Protein AF-W6K3S6-F1 (afdb_monomer_lite)

Organism: NCBI:txid1193182

Sequence (149 aa):
MGLLALGPRATLRMPWPWLGALAALVVAAPQIAYRAGHEQVATAYHRAGDADILTSNYGEAGAVARFGPAYGLPAPVSGHNALADLTMPTRDRVLVLEGAWRHLAPAFARCERVGELDNGVDVDNEEQGEELTLCAGRTPPWADLWPHL

Foldseek 3Di:
DPPPPVDPPVVVPDCVVVVVVVVVCVVCVVVVLLLVQVVQVLQLDVVLDDAAEEEEDPVVQVSCQPRVVVSVHDRHQYLPDPSLVVDDTPDQKYFYQFDPCVVCVVQAPDKDFSGAGDSVPPDDDPRHRGTGIMTGHGDDDCVVVSVVD

pLDDT: mean 83.57, std 11.73, range [46.91, 95.38]

Secondary structure (DSSP, 8-state):
--SSSSS-TTGGGSHHHHHHHHHHHHHHHHHHHHHHHHHHHHHHHHHH-S-EEE-SSHHHHHHHHHHGGGGTPPPEE--SGGGGGT----SSEEEE-TTHHHHHGGGEEEEEEEEE---SS----TTTT-EEEEEEEESS-HHHHGGG-

Structure (mmCIF, N/CA/C/O backbone):
data_AF-W6K3S6-F1
#
_entry.id   AF-W6K3S6-F1
#
loop_
_atom_site.group_PDB
_atom_site.id
_atom_site.type_symbol
_atom_site.label_atom_id
_atom_site.label_alt_id
_atom_site.label_comp_id
_atom_site.label_asym_id
_atom_site.label_entity_id
_atom_site.label_seq_id
_atom_site.pdbx_PDB_ins_code
_atom_site.Cartn_x
_atom_site.Cartn_y
_atom_site.Cartn_z
_atom_site.occupancy
_atom_site.B_iso_or_equiv
_atom_site.auth_seq_id
_atom_site.auth_comp_id
_atom_site.auth_asym_id
_atom_site.auth_atom_id
_atom_site.pdbx_PDB_model_num
ATOM 1 N N . MET A 1 1 ? 4.148 6.889 -49.889 1.00 47.31 1 MET A N 1
ATOM 2 C CA . MET A 1 1 ? 5.108 5.763 -49.960 1.00 47.31 1 MET A CA 1
ATOM 3 C C . MET A 1 1 ? 6.509 6.299 -50.277 1.00 47.31 1 MET A C 1
ATOM 5 O O . MET A 1 1 ? 6.933 6.221 -51.417 1.00 47.31 1 MET A O 1
ATOM 9 N N . GLY A 1 2 ? 7.209 6.928 -49.324 1.00 46.91 2 GLY A N 1
ATOM 10 C CA . GLY A 1 2 ? 8.497 7.585 -49.639 1.00 46.91 2 GLY A CA 1
ATOM 11 C C . GLY A 1 2 ? 9.401 7.951 -48.459 1.00 46.91 2 GLY A C 1
ATOM 12 O O . GLY A 1 2 ? 10.496 8.446 -48.680 1.00 46.91 2 GLY A O 1
ATOM 13 N N . LEU A 1 3 ? 8.990 7.671 -47.217 1.00 48.78 3 LEU A N 1
ATOM 14 C CA . LEU A 1 3 ? 9.780 7.967 -46.011 1.00 48.78 3 LEU A CA 1
ATOM 15 C C . LEU A 1 3 ? 10.428 6.726 -45.365 1.00 48.78 3 LEU A C 1
ATOM 17 O O . LEU A 1 3 ? 11.166 6.860 -44.400 1.00 48.78 3 LEU A O 1
ATOM 21 N N . LEU A 1 4 ? 10.218 5.523 -45.915 1.00 54.47 4 LEU A N 1
ATOM 22 C CA . LEU A 1 4 ? 10.782 4.272 -45.373 1.00 54.47 4 LEU A CA 1
ATOM 23 C C . LEU A 1 4 ? 12.045 3.774 -46.105 1.00 54.47 4 LEU A C 1
ATOM 25 O O . LEU A 1 4 ? 12.679 2.822 -45.657 1.00 54.47 4 LEU A O 1
ATOM 29 N N . ALA A 1 5 ? 12.448 4.397 -47.218 1.00 56.66 5 ALA A N 1
ATOM 30 C CA . ALA A 1 5 ? 13.561 3.899 -48.038 1.00 56.66 5 ALA A CA 1
ATOM 31 C C . ALA A 1 5 ? 14.936 4.524 -47.712 1.00 56.66 5 ALA A C 1
ATOM 33 O O . ALA A 1 5 ? 15.959 3.904 -48.010 1.00 56.66 5 ALA A O 1
ATOM 34 N N . LEU A 1 6 ? 14.963 5.700 -47.070 1.00 55.00 6 LEU A N 1
ATOM 35 C CA . LEU A 1 6 ? 16.161 6.513 -46.785 1.00 55.00 6 LEU A CA 1
ATOM 36 C C . LEU A 1 6 ? 16.376 6.779 -45.280 1.00 55.00 6 LEU A C 1
ATOM 38 O O . LEU A 1 6 ? 17.117 7.683 -44.908 1.00 55.00 6 LEU A O 1
ATOM 42 N N . GLY A 1 7 ? 15.748 5.990 -44.399 1.00 62.19 7 GLY A N 1
ATOM 43 C CA . GLY A 1 7 ? 16.096 5.999 -42.972 1.00 62.19 7 GLY A CA 1
ATOM 44 C C . GLY A 1 7 ? 17.568 5.601 -42.784 1.00 62.19 7 GLY A C 1
ATOM 45 O O . GLY A 1 7 ? 18.079 4.817 -43.592 1.00 62.19 7 GLY A O 1
ATOM 46 N N . PRO A 1 8 ? 18.284 6.119 -41.771 1.00 66.88 8 PRO A N 1
ATOM 47 C CA . PRO A 1 8 ? 19.737 6.089 -41.742 1.00 66.88 8 PRO A CA 1
ATOM 48 C C . PRO A 1 8 ? 20.230 4.691 -41.350 1.00 66.88 8 PRO A C 1
ATOM 50 O O . PRO A 1 8 ? 20.621 4.421 -40.216 1.00 66.88 8 PRO A O 1
ATOM 53 N N . ARG A 1 9 ? 20.234 3.773 -42.320 1.00 61.34 9 ARG A N 1
ATOM 54 C CA . ARG A 1 9 ? 20.750 2.403 -42.173 1.00 61.34 9 ARG A CA 1
ATOM 55 C C . ARG A 1 9 ? 22.216 2.401 -41.722 1.00 61.34 9 ARG A C 1
ATOM 57 O O . ARG A 1 9 ? 22.655 1.436 -41.112 1.00 61.34 9 ARG A O 1
ATOM 64 N N . ALA A 1 10 ? 22.954 3.481 -41.994 1.00 63.06 10 ALA A N 1
ATOM 65 C CA . ALA A 1 10 ? 24.305 3.706 -41.484 1.00 63.06 10 ALA A CA 1
ATOM 66 C C . ALA A 1 10 ? 24.331 3.985 -39.968 1.00 63.06 10 ALA A C 1
ATOM 68 O O . ALA A 1 10 ? 25.197 3.465 -39.273 1.00 63.06 10 ALA A O 1
ATOM 69 N N . THR A 1 11 ? 23.359 4.724 -39.428 1.00 61.28 11 THR A N 1
ATOM 70 C CA . THR A 1 11 ? 23.276 5.020 -37.989 1.00 61.28 11 THR A CA 1
ATOM 71 C C . THR A 1 11 ? 22.913 3.776 -37.185 1.00 61.28 11 THR A C 1
ATOM 73 O O . THR A 1 11 ? 23.537 3.523 -36.165 1.00 61.28 11 THR A O 1
ATOM 76 N N . LEU A 1 12 ? 22.000 2.935 -37.686 1.00 64.75 12 LEU A N 1
ATOM 77 C CA . LEU A 1 12 ? 21.680 1.635 -37.071 1.00 64.75 12 LEU A CA 1
ATOM 78 C C . LEU A 1 12 ? 22.826 0.610 -37.160 1.00 64.75 12 LEU A C 1
ATOM 80 O O . LEU A 1 12 ? 22.764 -0.427 -36.511 1.00 64.75 12 LEU A O 1
ATOM 84 N N . ARG A 1 13 ? 23.866 0.863 -37.963 1.00 71.88 13 ARG A N 1
ATOM 85 C CA . ARG A 1 13 ? 25.077 0.025 -38.026 1.00 71.88 13 ARG A CA 1
ATOM 86 C C . ARG A 1 13 ? 26.175 0.485 -37.069 1.00 71.88 13 ARG A C 1
ATOM 88 O O . ARG A 1 13 ? 27.136 -0.249 -36.865 1.00 71.88 13 ARG A O 1
ATOM 95 N N . MET A 1 14 ? 26.050 1.681 -36.498 1.00 75.75 14 MET A N 1
ATOM 96 C CA . MET A 1 14 ? 26.975 2.168 -35.480 1.00 75.75 14 MET A CA 1
ATOM 97 C C . MET A 1 14 ? 26.694 1.454 -34.152 1.00 75.75 14 MET A C 1
ATOM 99 O O . MET A 1 14 ? 25.547 1.095 -33.887 1.00 75.75 14 MET A O 1
ATOM 103 N N . PRO A 1 15 ? 27.697 1.275 -33.281 1.00 79.50 15 PRO A N 1
ATOM 104 C CA . PRO A 1 15 ? 27.480 0.635 -31.988 1.00 79.50 15 PRO A CA 1
ATOM 105 C C . PRO A 1 15 ? 26.572 1.466 -31.071 1.00 79.50 15 PRO A C 1
ATOM 107 O O . PRO A 1 15 ? 25.926 0.904 -30.194 1.00 79.50 15 PRO A O 1
ATOM 110 N N . TRP A 1 16 ? 26.468 2.787 -31.277 1.00 83.50 16 TRP A N 1
ATOM 111 C CA . TRP A 1 16 ? 25.780 3.664 -30.328 1.00 83.50 16 TRP A CA 1
ATOM 112 C C . TRP A 1 16 ? 24.294 3.373 -30.097 1.00 83.50 16 TRP A C 1
ATOM 114 O O . TRP A 1 16 ? 23.908 3.276 -28.934 1.00 83.50 16 TRP A O 1
ATOM 124 N N . PRO A 1 17 ? 23.451 3.187 -31.129 1.00 85.56 17 PRO A N 1
ATOM 125 C CA . PRO A 1 17 ? 22.055 2.811 -30.910 1.00 85.56 17 PRO A CA 1
ATOM 126 C C . PRO A 1 17 ? 21.892 1.469 -30.194 1.00 85.56 17 PRO A C 1
ATOM 128 O O . PRO A 1 17 ? 20.989 1.331 -29.377 1.00 85.56 17 PRO A O 1
ATOM 131 N N . TRP A 1 18 ? 22.776 0.499 -30.450 1.00 87.12 18 TRP A N 1
ATOM 132 C CA . TRP A 1 18 ? 22.730 -0.807 -29.789 1.00 87.12 18 TRP A CA 1
ATOM 133 C C . TRP A 1 18 ? 23.193 -0.735 -28.341 1.00 87.12 18 TRP A C 1
ATOM 135 O O . TRP A 1 18 ? 22.544 -1.310 -27.480 1.00 87.12 18 TRP A O 1
ATOM 145 N N . LEU A 1 19 ? 24.254 0.020 -28.050 1.00 87.94 19 LEU A N 1
ATOM 146 C CA . LEU A 1 19 ? 24.691 0.291 -26.679 1.00 87.94 19 LEU A CA 1
ATOM 147 C C . LEU A 1 19 ? 23.623 1.069 -25.901 1.00 87.94 19 LEU A C 1
ATOM 149 O O . LEU A 1 19 ? 23.360 0.747 -24.747 1.00 87.94 19 LEU A O 1
ATOM 153 N N . GLY A 1 20 ? 22.951 2.027 -26.544 1.00 86.38 20 GLY A N 1
ATOM 154 C CA . GLY A 1 20 ? 21.802 2.726 -25.968 1.00 86.38 20 GLY A CA 1
ATOM 155 C C . GLY A 1 20 ? 20.617 1.795 -25.703 1.00 86.38 20 GLY A C 1
ATOM 156 O O . GLY A 1 20 ? 20.033 1.846 -24.626 1.00 86.38 20 GLY A O 1
ATOM 157 N N . ALA A 1 21 ? 20.291 0.901 -26.641 1.00 86.56 21 ALA A N 1
ATOM 158 C CA . ALA A 1 21 ? 19.242 -0.101 -26.455 1.00 86.56 21 ALA A CA 1
ATOM 159 C C . ALA A 1 21 ? 19.584 -1.091 -25.331 1.00 86.56 21 ALA A C 1
ATOM 161 O O . ALA A 1 21 ? 18.721 -1.432 -24.529 1.00 86.56 21 ALA A O 1
ATOM 162 N N . LEU A 1 22 ? 20.844 -1.517 -25.236 1.00 88.25 22 LEU A N 1
ATOM 163 C CA . LEU A 1 22 ? 21.316 -2.437 -24.205 1.00 88.25 22 LEU A CA 1
ATOM 164 C C . LEU A 1 22 ? 21.294 -1.768 -22.825 1.00 88.25 22 LEU A C 1
ATOM 166 O O . LEU A 1 22 ? 20.786 -2.355 -21.876 1.00 88.25 22 LEU A O 1
ATOM 170 N N . ALA A 1 23 ? 21.726 -0.509 -22.728 1.00 87.50 23 ALA A N 1
ATOM 171 C CA . ALA A 1 23 ? 21.585 0.288 -21.513 1.00 87.50 23 ALA A CA 1
ATOM 172 C C . ALA A 1 23 ? 20.110 0.476 -21.117 1.00 87.50 23 ALA A C 1
ATOM 174 O O . ALA A 1 23 ? 19.761 0.294 -19.954 1.00 87.50 23 ALA A O 1
ATOM 175 N N . ALA A 1 24 ? 19.227 0.773 -22.076 1.00 85.44 24 ALA A N 1
ATOM 176 C CA . ALA A 1 24 ? 17.793 0.890 -21.818 1.00 85.44 24 ALA A CA 1
ATOM 177 C C . ALA A 1 24 ? 17.189 -0.428 -21.306 1.00 85.44 24 ALA A C 1
ATOM 179 O O . ALA A 1 24 ? 16.390 -0.406 -20.375 1.00 85.44 24 ALA A O 1
ATOM 180 N N . LEU A 1 25 ? 17.598 -1.573 -21.864 1.00 85.25 25 LEU A N 1
ATOM 181 C CA . LEU A 1 25 ? 17.174 -2.892 -21.388 1.00 85.25 25 LEU A CA 1
ATOM 182 C C . LEU A 1 25 ? 17.666 -3.173 -19.965 1.00 85.25 25 LEU A C 1
ATOM 184 O O . L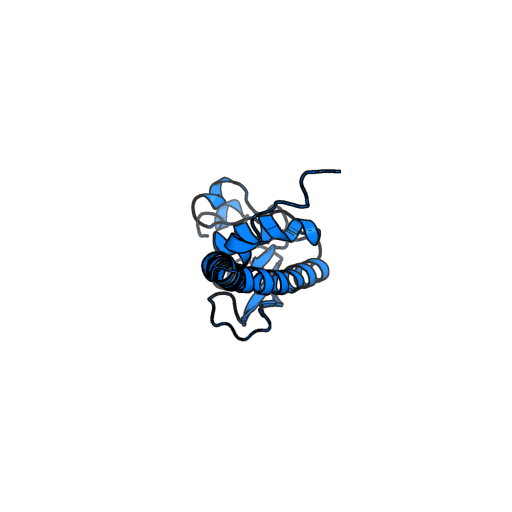EU A 1 25 ? 16.885 -3.655 -19.152 1.00 85.25 25 LEU A O 1
ATOM 188 N N . VAL A 1 26 ? 18.915 -2.830 -19.641 1.00 83.75 26 VAL A N 1
ATOM 189 C CA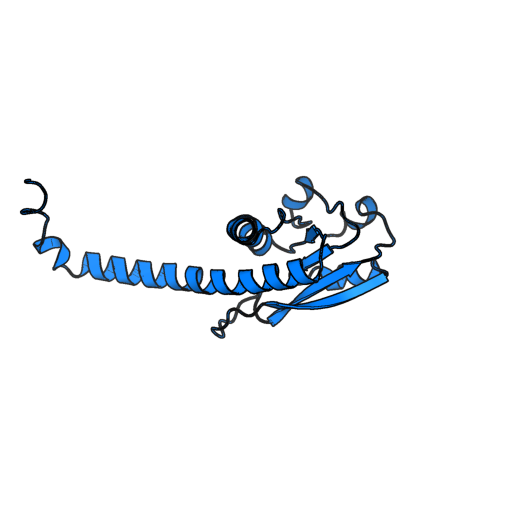 . VAL A 1 26 ? 19.468 -2.978 -18.282 1.00 83.75 26 VAL A CA 1
ATOM 190 C C . VAL A 1 26 ? 18.692 -2.130 -17.274 1.00 83.75 26 VAL A C 1
ATOM 192 O O . VAL A 1 26 ? 18.367 -2.613 -16.196 1.00 83.75 26 VAL A O 1
ATOM 195 N N . VAL A 1 27 ? 18.339 -0.894 -17.632 1.00 83.00 27 VAL A N 1
ATOM 196 C CA . VAL A 1 27 ? 17.546 -0.005 -16.768 1.00 83.00 27 VAL A CA 1
ATOM 197 C C . VAL A 1 27 ? 16.089 -0.474 -16.647 1.00 83.00 27 VAL A C 1
ATOM 199 O O . VAL A 1 27 ? 15.481 -0.333 -15.589 1.00 83.00 27 VAL A O 1
ATOM 202 N N . ALA A 1 28 ? 15.513 -1.039 -17.711 1.00 76.06 28 ALA A N 1
ATOM 203 C CA . ALA A 1 28 ? 14.118 -1.477 -17.730 1.00 76.06 28 ALA A CA 1
ATOM 204 C C . ALA A 1 28 ? 13.894 -2.860 -17.097 1.00 76.06 28 ALA A C 1
ATOM 206 O O . ALA A 1 28 ? 12.807 -3.116 -16.582 1.00 76.06 28 ALA A O 1
ATOM 207 N N . ALA A 1 29 ? 14.881 -3.758 -17.123 1.00 72.19 29 ALA A N 1
ATOM 208 C CA . ALA A 1 29 ? 14.724 -5.128 -16.633 1.00 72.19 29 ALA A CA 1
ATOM 209 C C . ALA A 1 29 ? 14.256 -5.214 -15.161 1.00 72.19 29 ALA A C 1
ATOM 211 O O . ALA A 1 29 ? 13.294 -5.943 -14.906 1.00 72.19 29 ALA A O 1
ATOM 212 N N . PRO A 1 30 ? 14.799 -4.422 -14.212 1.00 67.69 30 PRO A N 1
ATOM 213 C CA . PRO A 1 30 ? 14.309 -4.409 -12.833 1.00 67.69 30 PRO A CA 1
ATOM 214 C C . PRO A 1 30 ? 12.838 -3.989 -12.716 1.00 67.69 30 PRO A C 1
ATOM 216 O O . PRO A 1 30 ? 12.111 -4.521 -11.885 1.00 67.69 30 PRO A O 1
ATOM 219 N N . GLN A 1 31 ? 12.361 -3.085 -13.582 1.00 66.38 31 GLN A N 1
ATOM 220 C CA . GLN A 1 31 ? 10.963 -2.629 -13.584 1.00 66.38 31 GLN A CA 1
ATOM 221 C C . GLN A 1 31 ? 9.984 -3.725 -14.025 1.00 66.38 31 GLN A C 1
ATOM 223 O O . GLN A 1 31 ? 8.827 -3.732 -13.605 1.00 66.38 31 GLN A O 1
ATOM 228 N N . ILE A 1 32 ? 10.428 -4.653 -14.879 1.00 67.69 32 ILE A N 1
ATOM 229 C CA . ILE A 1 32 ? 9.616 -5.805 -15.289 1.00 67.69 32 ILE A CA 1
ATOM 230 C C . ILE A 1 32 ? 9.511 -6.806 -14.136 1.00 67.69 32 ILE A C 1
ATOM 232 O O . ILE A 1 32 ? 8.409 -7.271 -13.858 1.00 67.69 32 ILE A O 1
ATOM 236 N N . ALA A 1 33 ? 10.613 -7.071 -13.428 1.00 64.69 33 ALA A N 1
ATOM 237 C CA . ALA A 1 33 ? 10.606 -7.920 -12.234 1.00 64.69 33 ALA A CA 1
ATOM 238 C C . ALA A 1 33 ? 9.711 -7.337 -11.122 1.00 64.69 33 ALA A C 1
ATOM 240 O O . ALA A 1 33 ? 8.888 -8.046 -10.551 1.00 64.69 33 ALA A O 1
ATOM 241 N N . TYR A 1 34 ? 9.760 -6.018 -10.908 1.00 63.06 34 TYR A N 1
ATOM 242 C CA . TYR A 1 34 ? 8.934 -5.316 -9.913 1.00 63.06 34 TYR A CA 1
ATOM 243 C C . TYR A 1 34 ? 7.415 -5.480 -10.128 1.00 63.06 34 TYR A C 1
ATOM 245 O O . TYR A 1 34 ? 6.623 -5.408 -9.186 1.00 63.06 34 TYR A O 1
ATOM 253 N N . ARG A 1 35 ? 6.979 -5.723 -11.372 1.00 63.09 35 ARG A N 1
ATOM 254 C CA . ARG A 1 35 ? 5.564 -5.960 -11.693 1.00 63.09 35 ARG A CA 1
ATOM 255 C C . ARG A 1 35 ? 5.051 -7.284 -11.118 1.00 63.09 35 ARG A C 1
ATOM 257 O O . ARG A 1 35 ? 3.873 -7.347 -10.774 1.00 63.09 35 ARG A O 1
ATOM 264 N N . ALA A 1 36 ? 5.907 -8.302 -11.008 1.00 63.25 36 ALA A N 1
ATOM 265 C CA . ALA A 1 36 ? 5.521 -9.634 -10.542 1.00 63.25 36 ALA A CA 1
ATOM 266 C C . ALA A 1 36 ? 5.118 -9.640 -9.055 1.00 63.25 36 ALA A C 1
ATOM 268 O O . ALA A 1 36 ? 4.108 -10.245 -8.705 1.00 63.25 36 ALA A O 1
ATOM 269 N N . GLY A 1 37 ? 5.808 -8.874 -8.199 1.00 65.19 37 GLY A N 1
ATOM 270 C CA . GLY A 1 37 ? 5.474 -8.781 -6.766 1.00 65.19 37 GLY A CA 1
ATOM 271 C C . GLY A 1 37 ? 4.075 -8.207 -6.479 1.00 65.19 37 GLY A C 1
ATOM 272 O O . GLY A 1 37 ? 3.446 -8.528 -5.476 1.00 65.19 37 GLY A O 1
ATOM 273 N N . HIS A 1 38 ? 3.505 -7.415 -7.394 1.00 69.19 38 HIS A N 1
ATOM 274 C CA . HIS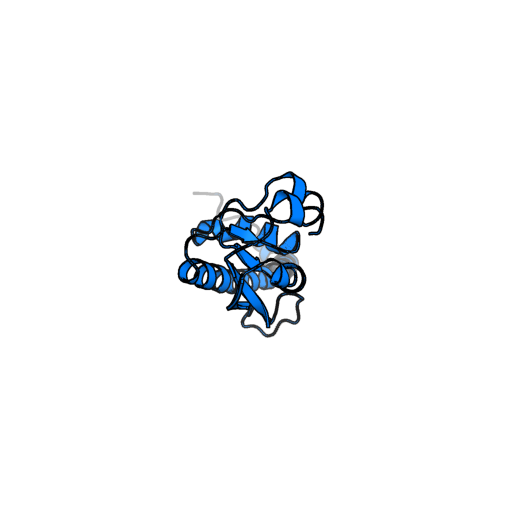 A 1 38 ? 2.195 -6.784 -7.179 1.00 69.19 38 HIS A CA 1
ATOM 275 C C . HIS A 1 38 ? 1.011 -7.747 -7.324 1.00 69.19 38 HIS A C 1
ATOM 277 O O . HIS A 1 38 ? -0.056 -7.502 -6.756 1.00 69.19 38 HIS A O 1
ATOM 283 N N . GLU A 1 39 ? 1.188 -8.863 -8.037 1.00 79.75 39 GLU A N 1
ATOM 284 C CA . GLU A 1 39 ? 0.173 -9.921 -8.091 1.00 79.75 39 GLU A CA 1
ATOM 285 C C . GLU A 1 39 ? -0.045 -10.555 -6.708 1.00 79.75 39 GLU A C 1
ATOM 287 O O . GLU A 1 39 ? -1.163 -10.960 -6.375 1.00 79.75 39 GLU A O 1
ATOM 292 N N . GLN A 1 40 ? 0.993 -10.591 -5.868 1.00 84.81 40 GLN A N 1
ATOM 293 C CA . GLN A 1 40 ? 0.915 -11.139 -4.512 1.00 84.81 40 GLN A CA 1
ATOM 294 C C . GLN A 1 40 ? 0.111 -10.224 -3.591 1.00 84.81 40 GLN A C 1
ATOM 296 O O . GLN A 1 40 ? -0.779 -10.712 -2.895 1.00 84.81 40 GLN A O 1
ATOM 301 N N . VAL A 1 41 ? 0.331 -8.904 -3.660 1.00 87.38 41 VAL A N 1
ATOM 302 C CA . VAL A 1 41 ? -0.480 -7.910 -2.933 1.00 87.38 41 VAL A CA 1
ATOM 303 C C . VAL A 1 41 ? -1.948 -8.020 -3.337 1.00 87.38 41 VAL A C 1
ATOM 305 O O . VAL A 1 41 ? -2.824 -8.085 -2.476 1.00 87.38 41 VAL A O 1
ATOM 308 N N . ALA A 1 42 ? -2.228 -8.121 -4.640 1.00 89.81 42 ALA A N 1
ATOM 309 C CA . ALA A 1 42 ? -3.584 -8.322 -5.141 1.00 89.81 42 ALA A CA 1
ATOM 310 C C . ALA A 1 42 ? -4.212 -9.616 -4.615 1.00 89.81 42 ALA A C 1
ATOM 312 O O . ALA A 1 42 ? -5.343 -9.620 -4.133 1.00 89.81 42 ALA A O 1
ATOM 313 N N . THR A 1 43 ? -3.466 -10.715 -4.657 1.00 90.44 43 THR A N 1
ATOM 314 C CA . THR A 1 43 ? -3.931 -12.011 -4.158 1.00 90.44 43 THR A CA 1
ATOM 315 C C . THR A 1 43 ? -4.222 -11.966 -2.655 1.00 90.44 43 THR A C 1
ATOM 317 O O . THR A 1 43 ? -5.258 -12.46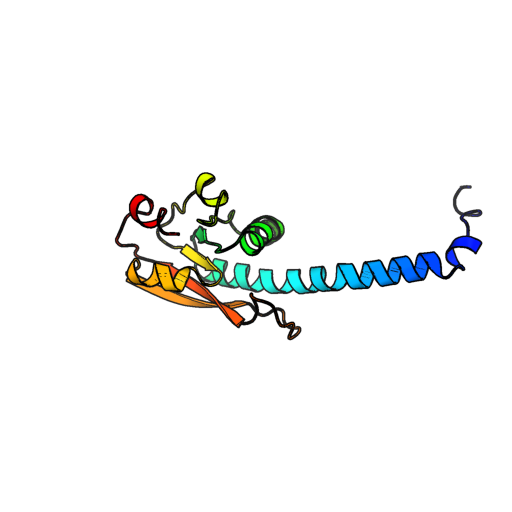8 -2.216 1.00 90.44 43 THR A O 1
ATOM 320 N N . ALA A 1 44 ? -3.339 -11.351 -1.865 1.00 90.56 44 ALA A N 1
ATOM 321 C CA . ALA A 1 44 ? -3.524 -11.165 -0.430 1.00 90.56 44 ALA A CA 1
ATOM 322 C C . ALA A 1 44 ? -4.752 -10.296 -0.133 1.00 90.56 44 ALA A C 1
ATOM 324 O O . ALA A 1 44 ? -5.581 -10.678 0.691 1.00 90.56 44 ALA A O 1
ATOM 325 N N . TYR A 1 45 ? -4.920 -9.186 -0.856 1.00 93.19 45 TYR A N 1
ATOM 326 C CA . TYR A 1 45 ? -6.073 -8.296 -0.735 1.00 93.19 45 TYR A CA 1
ATOM 327 C C . TYR A 1 45 ? -7.396 -9.007 -1.038 1.00 93.19 45 TYR A C 1
ATOM 329 O O . TYR A 1 45 ? -8.319 -8.988 -0.226 1.00 93.19 45 TYR A O 1
ATOM 337 N N . HIS A 1 46 ? -7.482 -9.710 -2.168 1.00 92.31 46 HIS A N 1
ATOM 338 C CA . HIS A 1 46 ? -8.713 -10.400 -2.569 1.00 92.31 46 HIS A CA 1
ATOM 339 C C . HIS A 1 46 ? -9.078 -11.559 -1.628 1.00 92.31 46 HIS A C 1
ATOM 341 O O . HIS A 1 46 ? -10.255 -11.889 -1.496 1.00 92.31 46 HIS A O 1
ATOM 347 N N . ARG A 1 47 ? -8.099 -12.151 -0.926 1.00 87.81 47 ARG A N 1
ATOM 348 C CA . ARG A 1 47 ? -8.348 -13.103 0.175 1.00 87.81 47 ARG A CA 1
ATOM 349 C C . ARG A 1 47 ? -8.751 -12.412 1.475 1.00 87.81 47 ARG A C 1
ATOM 351 O O . ARG A 1 47 ? -9.588 -12.939 2.206 1.00 87.81 47 ARG A O 1
ATOM 358 N N . ALA A 1 48 ? -8.149 -11.263 1.771 1.00 83.81 48 ALA A N 1
ATOM 359 C CA . ALA A 1 48 ? -8.460 -10.464 2.945 1.00 83.81 48 ALA A CA 1
ATOM 360 C C . ALA A 1 48 ? -9.902 -9.940 2.898 1.00 83.81 48 ALA A C 1
ATOM 362 O O . ALA A 1 48 ? -10.576 -9.929 3.927 1.00 83.81 48 ALA A O 1
ATOM 363 N N . GLY A 1 49 ? -10.405 -9.579 1.717 1.00 85.06 49 GLY A N 1
ATOM 364 C CA . GLY A 1 49 ? -11.697 -8.915 1.549 1.00 85.06 49 GLY A CA 1
ATOM 365 C C . GLY A 1 49 ? -11.584 -7.404 1.760 1.00 85.06 49 GLY A C 1
ATOM 366 O O . GLY A 1 49 ? -10.495 -6.846 1.690 1.00 85.06 49 GLY A O 1
ATOM 367 N N . ASP A 1 50 ? -12.712 -6.734 2.007 1.00 89.75 50 ASP A N 1
ATOM 368 C CA . ASP A 1 50 ? -12.771 -5.268 2.113 1.00 89.75 50 ASP A CA 1
ATOM 369 C C . ASP A 1 50 ? -11.881 -4.737 3.258 1.00 89.75 50 ASP A C 1
ATOM 371 O O . ASP A 1 50 ? -12.209 -4.863 4.442 1.00 89.75 50 ASP A O 1
ATOM 375 N N . ALA A 1 51 ? -10.724 -4.185 2.888 1.00 94.88 51 ALA A N 1
ATOM 376 C CA . ALA A 1 51 ? -9.690 -3.651 3.768 1.00 94.88 51 ALA A CA 1
ATOM 377 C C . ALA A 1 51 ? -9.051 -2.399 3.142 1.00 94.88 51 ALA A C 1
ATOM 379 O O . ALA A 1 51 ? -9.107 -2.208 1.925 1.00 94.88 51 ALA A O 1
ATOM 380 N N . ASP A 1 52 ? -8.449 -1.540 3.962 1.00 95.38 52 ASP A N 1
ATOM 381 C CA . ASP A 1 52 ? -7.536 -0.505 3.461 1.00 95.38 52 ASP A CA 1
ATOM 382 C C . ASP A 1 52 ? -6.138 -1.103 3.272 1.00 95.38 52 ASP A C 1
ATOM 384 O O . ASP A 1 52 ? -5.751 -2.009 4.010 1.00 95.38 52 ASP A O 1
ATOM 388 N N . ILE A 1 53 ? -5.377 -0.607 2.295 1.00 94.69 53 ILE A N 1
ATOM 389 C CA . ILE A 1 53 ? -3.979 -1.006 2.088 1.00 94.69 53 ILE A CA 1
ATOM 390 C C . ILE A 1 53 ? -3.090 0.035 2.763 1.00 94.69 53 ILE A C 1
ATOM 392 O O . ILE A 1 53 ? -2.988 1.154 2.263 1.00 94.69 53 ILE A O 1
ATOM 396 N N . LEU A 1 54 ? -2.477 -0.323 3.890 1.00 94.12 54 LEU A N 1
ATOM 397 C CA . LEU A 1 54 ? -1.549 0.535 4.623 1.00 94.12 54 LEU A CA 1
ATOM 398 C C . LEU A 1 54 ? -0.113 0.210 4.220 1.00 94.12 54 LEU A C 1
ATOM 400 O O . LEU A 1 54 ? 0.331 -0.921 4.400 1.00 94.12 54 LEU A O 1
ATOM 404 N N . THR A 1 55 ? 0.592 1.212 3.708 1.00 93.00 55 THR A N 1
ATOM 405 C CA . THR A 1 55 ? 1.991 1.110 3.276 1.00 93.00 55 THR A CA 1
ATOM 406 C C . THR A 1 55 ? 2.922 1.862 4.218 1.00 93.00 55 THR A C 1
ATOM 408 O O . THR A 1 55 ? 2.547 2.921 4.746 1.00 93.00 55 THR A O 1
ATOM 411 N N . SER A 1 56 ? 4.151 1.382 4.365 1.00 89.38 56 SER A N 1
ATOM 412 C CA . SER A 1 56 ? 5.114 1.903 5.344 1.00 89.38 56 SER A CA 1
ATOM 413 C C . SER A 1 56 ? 6.074 2.946 4.786 1.00 89.38 56 SER A C 1
ATOM 415 O O . SER A 1 56 ? 6.663 3.713 5.550 1.00 89.38 56 SER A O 1
ATOM 417 N N . ASN A 1 57 ? 6.209 3.025 3.460 1.00 88.00 57 ASN A N 1
ATOM 418 C CA . ASN A 1 57 ? 7.130 3.949 2.809 1.00 88.00 57 ASN A CA 1
ATOM 419 C C . ASN A 1 57 ? 6.588 4.517 1.475 1.00 88.00 57 ASN A C 1
ATOM 421 O O . ASN A 1 57 ? 5.566 4.079 0.940 1.00 88.00 57 ASN A O 1
ATOM 425 N N . TYR A 1 58 ? 7.269 5.535 0.929 1.00 91.12 58 TYR A N 1
ATOM 426 C CA . TYR A 1 58 ? 6.888 6.166 -0.346 1.00 91.12 58 TYR A CA 1
ATOM 427 C C . TYR A 1 58 ? 6.974 5.222 -1.554 1.00 91.12 58 TYR A C 1
ATOM 429 O O . TYR A 1 58 ? 6.215 5.392 -2.511 1.00 91.12 58 TYR A O 1
ATOM 437 N N . GLY A 1 59 ? 7.912 4.275 -1.534 1.00 87.94 59 GLY A N 1
ATOM 438 C CA . GLY A 1 59 ? 8.099 3.259 -2.564 1.00 87.94 59 GLY A CA 1
ATOM 439 C C . GLY A 1 59 ? 6.883 2.347 -2.660 1.00 87.94 59 GLY A C 1
ATOM 440 O O . GLY A 1 59 ? 6.252 2.309 -3.716 1.00 87.94 59 GLY A O 1
ATOM 441 N N . GLU A 1 60 ? 6.486 1.719 -1.554 1.00 88.31 60 GLU A N 1
ATOM 442 C CA . GLU A 1 60 ? 5.274 0.896 -1.464 1.00 88.31 60 GLU A CA 1
ATOM 443 C C . GLU A 1 60 ? 4.017 1.679 -1.869 1.00 88.31 60 GLU A C 1
ATOM 445 O O . GLU A 1 60 ? 3.247 1.238 -2.727 1.00 88.31 60 GLU A O 1
ATOM 450 N N . ALA A 1 61 ? 3.825 2.877 -1.299 1.00 92.94 61 ALA A N 1
ATOM 451 C CA . ALA A 1 61 ? 2.676 3.728 -1.604 1.00 92.94 61 ALA A CA 1
ATOM 452 C C . ALA A 1 61 ? 2.623 4.071 -3.101 1.00 92.94 61 ALA A C 1
ATOM 454 O O . ALA A 1 61 ? 1.582 3.955 -3.751 1.00 92.94 61 ALA A O 1
ATOM 455 N N . GLY A 1 62 ? 3.762 4.459 -3.677 1.00 91.50 62 GLY A N 1
ATOM 456 C CA . GLY A 1 62 ? 3.882 4.747 -5.100 1.00 91.50 62 GLY A CA 1
ATOM 457 C C . GLY A 1 62 ? 3.611 3.518 -5.965 1.00 91.50 62 GLY A C 1
ATOM 458 O O . GLY A 1 62 ? 2.960 3.630 -7.006 1.00 91.50 62 GLY A O 1
ATOM 459 N N . ALA A 1 63 ? 4.059 2.343 -5.530 1.00 88.19 63 ALA A N 1
ATOM 460 C CA . ALA A 1 63 ? 3.914 1.097 -6.261 1.00 88.19 63 ALA A CA 1
ATOM 461 C C . ALA A 1 63 ? 2.450 0.616 -6.276 1.00 88.19 63 ALA A C 1
ATOM 463 O O . ALA A 1 63 ? 1.891 0.393 -7.357 1.00 88.19 63 ALA A O 1
ATOM 464 N N . VAL A 1 64 ? 1.768 0.602 -5.123 1.00 91.25 64 VAL A N 1
ATOM 465 C CA . VAL A 1 64 ? 0.328 0.297 -5.039 1.00 91.25 64 VAL A CA 1
ATOM 466 C C . VAL A 1 64 ? -0.488 1.322 -5.827 1.00 91.25 64 VAL A C 1
ATOM 468 O O . VAL A 1 64 ? -1.336 0.934 -6.630 1.00 91.25 64 VAL A O 1
ATOM 471 N N . ALA A 1 65 ? -0.204 2.622 -5.692 1.00 93.50 65 ALA A N 1
ATOM 472 C CA . ALA A 1 65 ? -0.913 3.658 -6.445 1.00 93.50 65 ALA A CA 1
ATOM 473 C C . ALA A 1 65 ? -0.712 3.527 -7.968 1.00 93.50 65 ALA A C 1
ATOM 475 O O . ALA A 1 65 ? -1.627 3.803 -8.748 1.00 93.50 65 ALA A O 1
ATOM 476 N N . ARG A 1 66 ? 0.476 3.094 -8.411 1.00 90.50 66 ARG A N 1
ATOM 477 C CA . ARG A 1 66 ? 0.817 2.959 -9.832 1.00 90.50 66 ARG A CA 1
ATOM 478 C C . ARG A 1 66 ? 0.275 1.679 -10.464 1.00 90.50 66 ARG A C 1
ATOM 480 O O . ARG A 1 66 ? -0.215 1.737 -11.594 1.00 90.50 66 ARG A O 1
ATOM 487 N N . PHE A 1 67 ? 0.424 0.541 -9.790 1.00 88.50 67 PHE A N 1
ATOM 488 C CA . PHE A 1 67 ? 0.153 -0.788 -10.347 1.00 88.50 67 PHE A CA 1
ATOM 489 C C . PHE A 1 67 ? -1.144 -1.408 -9.823 1.00 88.50 67 PHE A C 1
ATOM 491 O O . PHE A 1 67 ? -1.799 -2.147 -10.556 1.00 88.50 67 PHE A O 1
ATOM 498 N N . GLY A 1 68 ? -1.558 -1.069 -8.602 1.00 91.31 68 GLY A N 1
ATOM 499 C CA . GLY A 1 68 ? -2.749 -1.610 -7.948 1.00 91.31 68 GLY A CA 1
ATOM 500 C C . GLY A 1 68 ? -4.064 -1.454 -8.722 1.00 91.31 68 GLY A C 1
ATOM 501 O O . GLY A 1 68 ? -4.829 -2.421 -8.752 1.00 91.31 68 GLY A O 1
ATOM 502 N N . PRO A 1 69 ? -4.330 -0.335 -9.432 1.00 94.25 69 PRO A N 1
ATOM 503 C CA . PRO A 1 69 ? -5.563 -0.189 -10.207 1.00 94.25 69 PRO A CA 1
ATOM 504 C C . PRO A 1 69 ? -5.769 -1.280 -11.266 1.00 94.25 69 PRO A C 1
ATOM 506 O O . PRO A 1 69 ? -6.904 -1.675 -11.522 1.00 94.25 69 PRO A O 1
ATOM 509 N N . ALA A 1 70 ? -4.689 -1.816 -11.848 1.00 91.81 70 ALA A N 1
ATOM 510 C CA . ALA A 1 70 ? -4.776 -2.907 -12.822 1.00 91.81 70 ALA A CA 1
ATOM 511 C C . ALA A 1 70 ? -5.279 -4.226 -12.202 1.00 91.81 70 ALA A C 1
ATOM 513 O O . ALA A 1 70 ? -5.782 -5.084 -12.923 1.00 91.81 70 ALA A O 1
ATOM 514 N N . TYR A 1 71 ? -5.180 -4.362 -10.878 1.00 90.81 71 TYR A N 1
ATOM 515 C CA . TYR A 1 71 ? -5.614 -5.527 -10.108 1.00 90.81 71 TYR A CA 1
ATOM 516 C C . TYR A 1 71 ? -6.872 -5.261 -9.263 1.00 90.81 71 TYR A C 1
ATOM 518 O O . TYR A 1 71 ? -7.263 -6.107 -8.456 1.00 90.81 71 TYR A O 1
ATOM 526 N N . GLY A 1 72 ? -7.508 -4.094 -9.434 1.00 93.12 72 GLY A N 1
ATOM 527 C CA . GLY A 1 72 ? -8.694 -3.697 -8.672 1.00 93.12 72 GLY A CA 1
ATOM 528 C C . GLY A 1 72 ? -8.412 -3.346 -7.210 1.00 93.12 72 GLY A C 1
ATOM 529 O O . GLY A 1 72 ? -9.316 -3.451 -6.385 1.00 93.12 72 GLY A O 1
ATOM 530 N N . LEU A 1 73 ? -7.177 -2.958 -6.879 1.00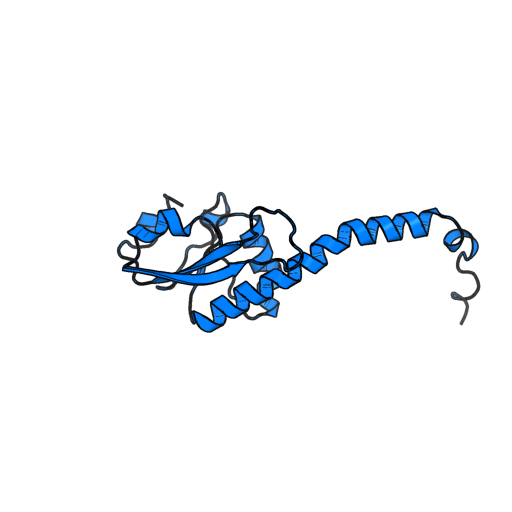 93.62 73 LEU A N 1
ATOM 531 C CA . LEU A 1 73 ? -6.826 -2.528 -5.527 1.00 93.62 73 LEU A CA 1
ATOM 532 C C . LEU A 1 73 ? -7.321 -1.099 -5.244 1.00 93.62 73 LEU A C 1
ATOM 534 O O . LEU A 1 73 ? -7.305 -0.260 -6.154 1.00 93.62 73 LEU A O 1
ATOM 538 N N . PRO A 1 74 ? -7.727 -0.792 -3.997 1.00 94.69 74 PRO A N 1
ATOM 539 C CA . PRO A 1 74 ? -7.980 0.580 -3.577 1.00 94.69 74 PRO A CA 1
ATOM 540 C C . PRO A 1 74 ? -6.681 1.398 -3.571 1.00 94.69 74 PRO A C 1
ATOM 542 O O . PRO A 1 74 ? -5.576 0.855 -3.608 1.00 94.69 74 PRO A O 1
ATOM 545 N N . ALA A 1 75 ? -6.819 2.724 -3.502 1.00 95.19 75 ALA A N 1
ATOM 546 C CA . ALA A 1 75 ? -5.673 3.595 -3.267 1.00 95.19 75 ALA A CA 1
ATOM 547 C C . ALA A 1 75 ? -5.015 3.257 -1.912 1.00 95.19 75 ALA A C 1
ATOM 549 O O . ALA A 1 75 ? -5.738 2.956 -0.955 1.00 95.19 75 ALA A O 1
ATOM 550 N N . PRO A 1 76 ? -3.675 3.306 -1.816 1.00 95.19 76 PRO A N 1
ATOM 551 C CA . PRO A 1 76 ? -2.988 3.067 -0.558 1.00 95.19 76 PRO A CA 1
ATOM 552 C C . PRO A 1 76 ? -3.196 4.237 0.406 1.00 95.19 76 PRO A C 1
ATOM 554 O O . PRO A 1 76 ? -3.387 5.384 -0.005 1.00 95.19 76 PRO A O 1
ATOM 557 N N . VAL A 1 77 ? -3.099 3.936 1.695 1.00 95.25 77 VAL A N 1
ATOM 558 C CA . VAL A 1 77 ? -2.985 4.908 2.784 1.00 95.25 77 VAL A CA 1
ATOM 559 C C . VAL A 1 77 ? -1.617 4.735 3.443 1.00 95.25 77 VAL A C 1
ATOM 561 O O . VAL A 1 77 ? -1.074 3.633 3.457 1.00 95.25 77 VAL A O 1
ATOM 564 N N . SER A 1 78 ? -1.029 5.803 3.979 1.00 93.81 78 SER A N 1
ATOM 565 C CA . SER A 1 78 ? 0.286 5.722 4.623 1.00 93.81 78 SER A CA 1
ATOM 566 C C . SER A 1 78 ? 0.449 6.809 5.672 1.00 93.81 78 SER A C 1
ATOM 568 O O . SER A 1 78 ? 0.148 7.966 5.396 1.00 93.81 78 SER A O 1
ATOM 570 N N . GLY A 1 79 ? 0.962 6.438 6.847 1.00 91.06 79 GLY A N 1
ATOM 571 C CA . GLY A 1 79 ? 1.395 7.391 7.875 1.00 91.06 79 GLY A CA 1
ATOM 572 C C . GLY A 1 79 ? 2.783 7.984 7.608 1.00 91.06 79 GLY A C 1
ATOM 573 O O . GLY A 1 79 ? 3.262 8.814 8.368 1.00 91.06 79 GLY A O 1
ATOM 574 N N . HIS A 1 80 ? 3.448 7.590 6.518 1.00 91.00 80 HIS A N 1
ATOM 575 C CA . HIS A 1 80 ? 4.832 7.969 6.275 1.00 91.00 80 HIS A CA 1
ATOM 576 C C . HIS A 1 80 ? 4.960 9.415 5.769 1.00 91.00 80 HIS A C 1
ATOM 578 O O . HIS A 1 80 ? 4.594 9.735 4.632 1.00 91.00 80 HIS A O 1
ATOM 584 N N . ASN A 1 81 ? 5.573 10.284 6.579 1.00 93.00 81 ASN A N 1
ATOM 585 C CA . ASN A 1 81 ? 5.877 11.676 6.226 1.00 93.00 81 ASN A CA 1
ATOM 586 C C . ASN A 1 81 ? 4.628 12.437 5.714 1.00 93.00 81 ASN A C 1
ATOM 588 O O . ASN A 1 81 ? 3.569 12.383 6.327 1.00 93.00 81 ASN A O 1
ATOM 592 N N . ALA A 1 82 ? 4.729 13.141 4.581 1.00 93.75 82 ALA A N 1
ATOM 593 C CA . ALA A 1 82 ? 3.647 13.960 4.031 1.00 93.75 82 ALA A CA 1
ATOM 594 C C . ALA A 1 82 ? 2.466 13.135 3.481 1.00 93.75 82 ALA A C 1
ATOM 596 O O . ALA A 1 82 ? 1.425 13.704 3.159 1.00 93.75 82 ALA A O 1
ATOM 597 N N . LEU A 1 83 ? 2.601 11.805 3.358 1.00 94.25 83 LEU A N 1
ATOM 598 C CA . LEU A 1 83 ? 1.465 10.950 3.000 1.00 94.25 83 LEU A CA 1
ATOM 599 C C . LEU A 1 83 ? 0.427 10.890 4.126 1.00 94.25 83 LEU A C 1
ATOM 601 O O . LEU A 1 83 ? -0.760 10.756 3.826 1.00 94.25 83 LEU A O 1
ATOM 605 N N . ALA A 1 84 ? 0.854 11.071 5.383 1.00 92.94 84 ALA A N 1
ATOM 606 C CA . ALA A 1 84 ? -0.025 11.062 6.551 1.00 92.94 84 ALA A CA 1
ATOM 607 C C . ALA A 1 84 ? -1.115 12.140 6.489 1.00 92.94 84 ALA A C 1
ATOM 609 O O . ALA A 1 84 ? -2.195 11.958 7.055 1.00 92.94 84 ALA A O 1
ATOM 610 N N . ASP A 1 85 ? -0.842 13.241 5.782 1.00 94.12 85 ASP A N 1
ATOM 611 C CA . ASP A 1 85 ? -1.749 14.379 5.628 1.00 94.12 85 ASP A CA 1
ATOM 612 C C . ASP A 1 85 ? -2.794 14.170 4.517 1.00 94.12 85 ASP A C 1
ATOM 614 O O . ASP A 1 85 ? -3.756 14.933 4.417 1.00 94.12 85 ASP A O 1
ATOM 618 N N . LEU A 1 86 ? -2.618 13.161 3.653 1.00 93.50 86 LEU A N 1
ATOM 619 C CA . LEU A 1 86 ? -3.508 12.932 2.511 1.00 93.50 86 LEU A CA 1
ATOM 620 C C . LEU A 1 86 ? -4.791 12.218 2.923 1.00 93.50 86 LEU A C 1
ATOM 622 O O . LEU A 1 86 ? -5.886 12.594 2.501 1.00 93.50 86 LEU A O 1
ATOM 626 N N . THR A 1 87 ? -4.653 11.138 3.688 1.00 93.25 87 THR A N 1
ATOM 627 C CA . THR A 1 87 ? -5.772 10.297 4.106 1.00 93.25 87 THR A CA 1
ATOM 628 C C . THR A 1 87 ? -5.342 9.325 5.202 1.00 93.25 87 THR A C 1
ATOM 630 O O . THR A 1 87 ? -4.159 9.045 5.372 1.00 93.25 87 THR A O 1
ATOM 633 N N . MET A 1 88 ? -6.325 8.779 5.911 1.00 91.62 88 MET A N 1
ATOM 634 C CA . MET A 1 88 ? -6.163 7.765 6.948 1.00 91.62 88 MET A CA 1
ATOM 635 C C . MET A 1 88 ? -7.088 6.578 6.644 1.00 91.62 88 MET A C 1
ATOM 637 O O . MET A 1 88 ? -8.105 6.766 5.966 1.00 91.62 88 MET A O 1
ATOM 641 N N . PRO A 1 89 ? -6.788 5.366 7.143 1.00 92.69 89 PRO A N 1
ATOM 642 C CA . PRO A 1 89 ? -7.672 4.233 6.948 1.00 92.69 89 PRO A CA 1
ATOM 643 C C . PRO A 1 89 ? -9.053 4.506 7.563 1.00 92.69 89 PRO A C 1
ATOM 645 O O . PRO A 1 89 ? -9.195 5.099 8.634 1.00 92.69 89 PRO A O 1
ATOM 648 N N . THR A 1 90 ? -10.089 4.070 6.859 1.00 90.31 90 THR A N 1
ATOM 649 C CA . THR A 1 90 ? -11.503 4.265 7.216 1.00 90.31 90 THR A CA 1
ATOM 650 C C . THR A 1 90 ? -12.199 2.949 7.534 1.00 90.31 90 THR A C 1
ATOM 652 O O . THR A 1 90 ? -13.245 2.943 8.181 1.00 90.31 90 THR A O 1
ATOM 655 N N . ARG A 1 91 ? -11.608 1.832 7.109 1.00 91.06 91 ARG A N 1
ATOM 656 C CA . ARG A 1 91 ? -12.118 0.484 7.319 1.00 91.06 91 ARG A CA 1
ATOM 657 C C . ARG A 1 91 ? -11.614 -0.091 8.640 1.00 91.06 91 ARG A C 1
ATOM 659 O O . ARG A 1 91 ? -10.590 0.316 9.198 1.00 91.06 91 ARG A O 1
ATOM 666 N N . ASP A 1 92 ? -12.341 -1.092 9.126 1.00 88.06 92 ASP A N 1
ATOM 667 C CA . ASP A 1 92 ? -11.974 -1.840 10.334 1.00 88.06 92 ASP A CA 1
ATOM 668 C C . ASP A 1 92 ? -10.796 -2.792 10.103 1.00 88.06 92 ASP A C 1
ATOM 670 O O . ASP A 1 92 ? -10.101 -3.173 11.050 1.00 88.06 92 ASP A O 1
ATOM 674 N N . ARG A 1 93 ? -10.591 -3.192 8.845 1.00 93.19 93 ARG A N 1
ATOM 675 C CA . ARG A 1 93 ? -9.538 -4.110 8.417 1.00 93.19 93 ARG A CA 1
ATOM 676 C C . ARG A 1 93 ? -8.496 -3.355 7.620 1.00 93.19 93 ARG A C 1
ATOM 678 O O . ARG A 1 93 ? -8.841 -2.557 6.7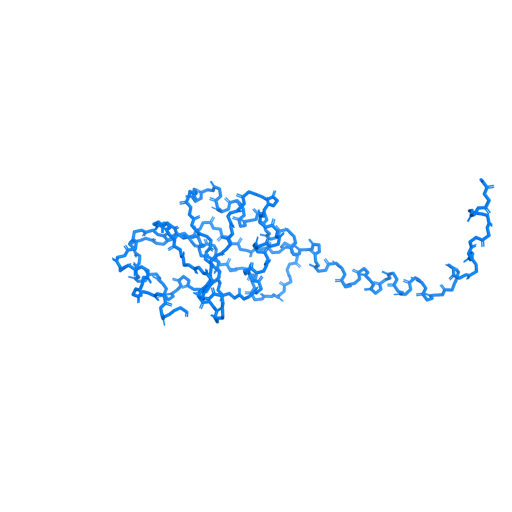48 1.00 93.19 93 ARG A O 1
ATOM 685 N N . VAL A 1 94 ? -7.235 -3.667 7.883 1.00 94.25 94 VAL A N 1
ATOM 686 C CA . VAL A 1 94 ? -6.107 -3.094 7.156 1.00 94.25 94 VAL A CA 1
ATOM 687 C C . VAL A 1 94 ? -5.151 -4.200 6.747 1.00 94.25 94 VAL A C 1
ATOM 689 O O . VAL A 1 94 ? -4.711 -4.989 7.584 1.00 94.25 94 VAL A O 1
ATOM 692 N N . LEU A 1 95 ? -4.859 -4.254 5.451 1.00 94.50 95 LEU A N 1
ATOM 693 C CA . LEU A 1 95 ? -3.762 -5.026 4.894 1.00 94.50 95 LEU A CA 1
ATOM 694 C C . LEU A 1 95 ? -2.508 -4.157 4.970 1.00 94.50 95 LEU A C 1
ATOM 696 O O . LEU A 1 95 ? -2.408 -3.153 4.270 1.00 94.50 95 LEU A O 1
ATOM 700 N N . VAL A 1 96 ? -1.590 -4.531 5.848 1.00 91.19 96 VAL A N 1
ATOM 701 C CA . VAL A 1 96 ? -0.329 -3.830 6.065 1.00 91.19 96 VAL A CA 1
ATOM 702 C C . VAL A 1 96 ? 0.746 -4.472 5.196 1.00 91.19 96 VAL A C 1
ATOM 704 O O . VAL A 1 96 ? 0.949 -5.689 5.264 1.00 91.19 96 VAL A O 1
ATOM 707 N N . LEU A 1 97 ? 1.396 -3.649 4.380 1.00 87.25 97 LEU A N 1
ATOM 708 C CA . LEU A 1 97 ? 2.625 -3.983 3.663 1.00 87.25 97 LEU A CA 1
ATOM 709 C C . LEU A 1 97 ? 3.799 -3.613 4.574 1.00 87.25 97 LEU A C 1
ATOM 711 O O . LEU A 1 97 ? 3.693 -2.586 5.236 1.00 87.25 97 LEU A O 1
ATOM 715 N N . GLU A 1 98 ? 4.804 -4.498 4.650 1.00 79.94 98 GLU A N 1
ATOM 716 C CA . GLU A 1 98 ? 6.107 -4.396 5.347 1.00 79.94 98 GLU A CA 1
ATOM 717 C C . GLU A 1 98 ? 6.142 -3.616 6.682 1.00 79.94 98 GLU A C 1
ATOM 719 O O . GLU A 1 98 ? 5.728 -2.476 6.778 1.00 79.94 98 GLU A O 1
ATOM 724 N N . GLY A 1 99 ? 6.770 -4.144 7.738 1.00 70.12 99 GLY A N 1
ATOM 725 C CA . GLY A 1 99 ? 7.291 -3.300 8.839 1.00 70.12 99 GLY A CA 1
ATOM 726 C C . GLY A 1 99 ? 6.282 -2.642 9.811 1.00 70.12 99 GLY A C 1
ATOM 727 O O . GLY A 1 99 ? 6.351 -2.905 11.017 1.00 70.12 99 GLY A O 1
ATOM 728 N N . ALA A 1 100 ? 5.324 -1.822 9.353 1.00 68.75 100 ALA A N 1
ATOM 729 C CA . ALA A 1 100 ? 4.392 -1.062 10.202 1.00 68.75 100 ALA A CA 1
ATOM 730 C C . ALA A 1 100 ? 3.514 -1.955 11.090 1.00 68.75 100 ALA A C 1
ATOM 732 O O . ALA A 1 100 ? 3.115 -1.555 12.189 1.00 68.75 100 ALA A O 1
ATOM 733 N N . TRP A 1 101 ? 3.245 -3.194 10.668 1.00 72.88 101 TRP A N 1
ATOM 734 C CA . TRP A 1 101 ? 2.389 -4.106 11.426 1.00 72.88 101 TRP A CA 1
ATOM 735 C C . TRP A 1 101 ? 2.979 -4.447 12.799 1.00 72.88 101 TRP A C 1
ATOM 737 O O . TRP A 1 101 ? 2.217 -4.660 13.736 1.00 72.88 101 TRP A O 1
ATOM 747 N N . ARG A 1 102 ? 4.311 -4.457 12.963 1.00 78.56 102 ARG A N 1
ATOM 748 C CA . ARG A 1 102 ? 4.954 -4.817 14.242 1.00 78.56 102 ARG A CA 1
ATOM 749 C C . ARG A 1 102 ? 4.670 -3.789 15.334 1.00 78.56 102 ARG A C 1
ATOM 751 O O . ARG A 1 102 ? 4.456 -4.157 16.486 1.00 78.56 102 ARG A O 1
ATOM 758 N N . HIS A 1 103 ? 4.636 -2.513 14.961 1.00 79.25 103 HIS A N 1
ATOM 759 C CA . HIS A 1 103 ? 4.294 -1.416 15.866 1.00 79.25 103 HIS A CA 1
ATOM 760 C C . HIS A 1 103 ? 2.783 -1.308 16.089 1.00 79.25 103 HIS A C 1
ATOM 762 O O . HIS A 1 103 ? 2.344 -0.951 17.181 1.00 79.25 103 HIS A O 1
ATOM 768 N N . LEU A 1 104 ? 1.989 -1.665 15.078 1.00 81.56 104 LEU A N 1
ATOM 769 C CA . LEU A 1 104 ? 0.533 -1.600 15.131 1.00 81.56 104 LEU A CA 1
ATOM 770 C C . LEU A 1 104 ? -0.126 -2.805 15.801 1.00 81.56 104 LEU A C 1
ATOM 772 O O . LEU A 1 104 ? -1.206 -2.646 16.359 1.00 81.56 104 LEU A O 1
ATOM 776 N N . ALA A 1 105 ? 0.493 -3.986 15.779 1.00 86.88 105 ALA A N 1
ATOM 777 C CA . ALA A 1 105 ? -0.104 -5.235 16.252 1.00 86.88 105 ALA A CA 1
ATOM 778 C C . ALA A 1 105 ? -0.750 -5.143 17.649 1.00 86.88 105 ALA A C 1
ATOM 780 O O . ALA A 1 105 ? -1.861 -5.650 17.799 1.00 86.88 105 ALA A O 1
ATOM 781 N N . PRO A 1 106 ? -0.162 -4.455 18.652 1.00 91.19 106 PRO A N 1
ATOM 782 C CA . PRO A 1 106 ? -0.792 -4.301 19.966 1.00 91.19 106 PRO A CA 1
ATOM 783 C C . PRO A 1 106 ? -2.127 -3.537 19.952 1.00 91.19 106 PRO A C 1
ATOM 785 O O . PRO A 1 106 ? -2.922 -3.675 20.879 1.00 91.19 106 PRO A O 1
ATOM 788 N N . ALA A 1 107 ? -2.383 -2.721 18.926 1.00 91.19 107 ALA A N 1
ATOM 789 C CA . ALA A 1 107 ? -3.613 -1.947 18.785 1.00 91.19 107 ALA A CA 1
ATOM 790 C C . ALA A 1 107 ? -4.772 -2.742 18.156 1.00 91.19 107 ALA A C 1
ATOM 792 O O . ALA A 1 107 ? -5.898 -2.239 18.119 1.00 91.19 107 ALA A O 1
ATOM 793 N N . PHE A 1 108 ? -4.526 -3.964 17.674 1.00 93.31 108 PHE A N 1
ATOM 794 C CA . PHE A 1 108 ? -5.513 -4.811 17.006 1.00 93.31 108 PHE A CA 1
ATOM 795 C C . PHE A 1 108 ? -5.779 -6.093 17.794 1.00 93.31 108 PHE A C 1
ATOM 797 O O . PHE A 1 108 ? -4.878 -6.694 18.372 1.00 93.31 108 PHE A O 1
ATOM 804 N N . ALA A 1 109 ? -7.027 -6.558 17.771 1.00 94.62 109 ALA A N 1
ATOM 805 C CA . ALA A 1 109 ? -7.405 -7.832 18.376 1.00 94.62 109 ALA A CA 1
ATOM 806 C C . ALA A 1 109 ? -6.773 -9.039 17.660 1.00 94.62 109 ALA A C 1
ATOM 808 O O . ALA A 1 109 ? -6.539 -10.076 18.282 1.00 94.62 109 ALA A O 1
ATOM 809 N N . ARG A 1 110 ? -6.528 -8.928 16.347 1.00 93.38 110 ARG A N 1
ATOM 810 C CA . ARG A 1 110 ? -5.947 -9.997 15.529 1.00 93.38 110 ARG A CA 1
ATOM 811 C C . ARG A 1 110 ? -5.142 -9.418 14.373 1.00 93.38 110 ARG A C 1
ATOM 813 O O . ARG A 1 110 ? -5.656 -8.579 13.640 1.00 93.38 110 ARG A O 1
ATOM 820 N N . CYS A 1 111 ? -3.942 -9.950 14.174 1.00 93.12 111 CYS A N 1
ATOM 821 C CA . CYS A 1 111 ? -3.146 -9.775 12.965 1.00 93.12 111 CYS A CA 1
ATOM 822 C C . CYS A 1 111 ? -2.713 -11.156 12.462 1.00 93.12 111 CYS A C 1
ATOM 824 O O . CYS A 1 111 ? -2.265 -11.988 13.252 1.00 93.12 111 CYS A O 1
ATOM 826 N N . GLU A 1 112 ? -2.890 -11.419 11.172 1.00 92.38 112 GLU A N 1
ATOM 827 C CA . GLU A 1 112 ? -2.524 -12.688 10.541 1.00 92.38 112 GLU A CA 1
ATOM 828 C C . GLU A 1 112 ? -1.698 -12.452 9.277 1.00 92.38 112 GLU A C 1
ATOM 830 O O . GLU A 1 112 ? -2.026 -11.581 8.470 1.00 92.38 112 GLU A O 1
ATOM 835 N N . ARG A 1 113 ? -0.643 -13.248 9.082 1.00 91.94 113 ARG A N 1
ATOM 836 C CA . ARG A 1 113 ? 0.092 -13.265 7.817 1.00 91.94 113 ARG A CA 1
ATOM 837 C C . ARG A 1 113 ? -0.809 -13.875 6.739 1.00 91.94 113 ARG A C 1
ATOM 839 O O . ARG A 1 113 ? -1.255 -15.013 6.877 1.00 91.94 113 ARG A O 1
ATOM 846 N N . VAL A 1 114 ? -1.070 -13.127 5.671 1.00 92.06 114 VAL A N 1
ATOM 847 C CA . VAL A 1 114 ? -1.905 -13.550 4.527 1.00 92.06 114 VAL A CA 1
ATOM 848 C C . VAL A 1 114 ? -1.106 -13.759 3.241 1.00 92.06 114 VAL A C 1
ATOM 850 O O . VAL A 1 114 ? -1.639 -14.280 2.257 1.00 92.06 114 VAL A O 1
ATOM 853 N N . GLY A 1 115 ? 0.170 -13.383 3.253 1.00 88.50 115 GLY A N 1
ATOM 854 C CA . GLY A 1 115 ? 1.095 -13.571 2.147 1.00 88.50 115 GLY A CA 1
ATOM 855 C C . GLY A 1 115 ? 2.500 -13.095 2.492 1.00 88.50 115 GLY A C 1
ATOM 856 O O . GLY A 1 115 ? 2.777 -12.685 3.619 1.00 88.50 115 GLY A O 1
ATOM 857 N N . GLU A 1 116 ? 3.360 -13.158 1.491 1.00 87.38 116 GLU A N 1
ATOM 858 C CA . GLU A 1 116 ? 4.749 -12.715 1.528 1.00 87.38 116 GLU A CA 1
ATOM 859 C C . GLU A 1 116 ? 5.068 -12.090 0.171 1.00 87.38 116 GLU A C 1
ATOM 861 O O . GLU A 1 116 ? 4.494 -12.506 -0.846 1.00 87.38 116 GLU A O 1
ATOM 866 N N . LEU A 1 117 ? 5.921 -11.073 0.179 1.00 82.81 117 LEU A N 1
ATOM 867 C CA . LEU A 1 117 ? 6.442 -10.442 -1.022 1.00 82.81 117 LEU A CA 1
ATOM 868 C C . LEU A 1 117 ? 7.657 -11.228 -1.523 1.00 82.81 117 LEU A C 1
ATOM 870 O O . LEU A 1 117 ? 8.650 -11.384 -0.824 1.00 82.81 117 LEU A O 1
ATOM 874 N N . ASP A 1 118 ? 7.569 -11.727 -2.750 1.00 81.38 118 ASP A N 1
ATOM 875 C CA . ASP A 1 118 ? 8.638 -12.452 -3.427 1.00 81.38 118 ASP A CA 1
ATOM 876 C C . ASP A 1 118 ? 8.755 -11.968 -4.876 1.00 81.38 118 ASP A C 1
ATOM 878 O O . ASP A 1 118 ? 7.856 -12.145 -5.702 1.00 81.38 118 ASP A O 1
ATOM 882 N N . ASN A 1 119 ? 9.888 -11.359 -5.204 1.00 71.00 119 ASN A N 1
ATOM 883 C CA . ASN A 1 119 ? 10.196 -10.897 -6.549 1.00 71.00 119 ASN A CA 1
ATOM 884 C C . ASN A 1 119 ? 10.456 -12.046 -7.545 1.00 71.00 119 ASN A C 1
ATOM 886 O O . ASN A 1 119 ? 10.503 -11.802 -8.754 1.00 71.00 119 ASN A O 1
ATOM 890 N N . GLY A 1 120 ? 10.599 -13.288 -7.066 1.00 70.00 120 GLY A N 1
ATOM 891 C CA . GLY A 1 120 ? 10.778 -14.499 -7.867 1.00 70.00 120 GLY A CA 1
ATOM 892 C C . GLY A 1 120 ? 12.132 -14.593 -8.576 1.00 70.00 120 GLY A C 1
ATOM 893 O O . GLY A 1 120 ? 12.328 -15.490 -9.399 1.00 70.00 120 GLY A O 1
ATOM 894 N N . VAL A 1 121 ? 13.053 -13.664 -8.300 1.00 70.44 121 VAL A N 1
ATOM 895 C CA . VAL A 1 121 ? 14.363 -13.548 -8.960 1.00 70.44 121 VAL A CA 1
ATOM 896 C C . VAL A 1 121 ? 15.532 -13.410 -7.977 1.00 70.44 121 VAL A C 1
ATOM 898 O O . VAL A 1 121 ? 16.638 -13.107 -8.417 1.00 70.44 121 VAL A O 1
ATOM 901 N N . ASP A 1 122 ? 15.304 -13.668 -6.682 1.00 66.69 122 ASP A N 1
ATOM 902 C CA . ASP A 1 122 ? 16.315 -13.643 -5.606 1.00 66.69 122 ASP A CA 1
ATOM 903 C C . ASP A 1 122 ? 17.149 -12.349 -5.597 1.00 66.69 122 ASP A C 1
ATOM 905 O O . ASP A 1 122 ? 18.358 -12.336 -5.364 1.00 66.69 122 ASP A O 1
ATOM 909 N N . VAL A 1 123 ? 16.498 -11.232 -5.935 1.00 70.38 123 VAL A N 1
ATOM 910 C CA . VAL A 1 123 ? 17.114 -9.912 -5.805 1.00 70.38 123 VAL A CA 1
ATOM 911 C C . VAL A 1 123 ? 16.987 -9.490 -4.352 1.00 70.38 123 VAL A C 1
ATOM 913 O O . VAL A 1 123 ? 15.873 -9.345 -3.854 1.00 70.38 123 VAL A O 1
ATOM 916 N N . ASP A 1 124 ? 18.132 -9.277 -3.709 1.00 69.75 124 ASP A N 1
ATOM 917 C CA . ASP A 1 124 ? 18.214 -8.700 -2.370 1.00 69.75 124 ASP A CA 1
ATOM 918 C C . ASP A 1 124 ? 17.734 -7.243 -2.428 1.00 69.75 124 ASP A C 1
ATOM 920 O O . ASP A 1 124 ? 18.382 -6.374 -3.024 1.00 69.75 124 ASP A O 1
ATOM 924 N N . ASN A 1 125 ? 16.537 -7.007 -1.904 1.00 70.62 125 ASN A N 1
ATOM 925 C CA . ASN A 1 125 ? 15.956 -5.690 -1.703 1.00 70.62 125 ASN A CA 1
ATOM 926 C C . ASN A 1 125 ? 15.188 -5.685 -0.380 1.00 70.62 125 ASN A C 1
ATOM 928 O O . ASN A 1 125 ? 14.929 -6.737 0.201 1.00 70.62 125 ASN A O 1
ATOM 932 N N . GLU A 1 126 ? 14.830 -4.495 0.086 1.00 69.56 126 GLU A N 1
ATOM 933 C CA . GLU A 1 126 ? 14.186 -4.305 1.385 1.00 69.56 126 GLU A CA 1
ATOM 934 C C . GLU A 1 126 ? 12.821 -5.011 1.494 1.00 69.56 126 GLU A C 1
ATOM 936 O O . GLU A 1 126 ? 12.445 -5.441 2.574 1.00 69.56 126 GLU A O 1
ATOM 941 N N . GLU A 1 127 ? 12.138 -5.216 0.365 1.00 75.38 127 GLU A N 1
ATOM 942 C CA . GLU A 1 127 ? 10.777 -5.764 0.292 1.00 75.38 127 GLU A CA 1
ATOM 943 C C . GLU A 1 127 ? 10.757 -7.302 0.141 1.00 75.38 127 GLU A C 1
ATOM 945 O O . GLU A 1 127 ? 9.697 -7.932 0.174 1.00 75.38 127 GLU A O 1
ATOM 950 N N . GLN A 1 128 ? 11.910 -7.936 -0.102 1.00 76.12 128 GLN A N 1
ATOM 951 C CA . GLN A 1 128 ? 11.998 -9.366 -0.394 1.00 76.12 128 GLN A CA 1
ATOM 952 C C . GLN A 1 128 ? 11.847 -10.188 0.887 1.00 76.12 128 GLN A C 1
ATOM 954 O O . GLN A 1 128 ? 12.642 -10.085 1.817 1.00 76.12 128 GLN A O 1
ATOM 959 N N . GLY A 1 129 ? 10.861 -11.083 0.897 1.00 77.94 129 GLY A N 1
ATOM 960 C CA . GLY A 1 129 ? 10.534 -11.912 2.056 1.00 77.94 129 GLY A CA 1
ATOM 961 C C . GLY A 1 129 ? 9.688 -11.192 3.110 1.00 77.94 129 GLY A C 1
ATOM 962 O O . GLY A 1 129 ? 9.411 -11.763 4.169 1.00 77.94 129 GLY A O 1
ATOM 963 N N . GLU A 1 130 ? 9.259 -9.957 2.837 1.00 84.56 130 GLU A N 1
ATOM 964 C CA . GLU A 1 130 ? 8.448 -9.183 3.770 1.00 84.56 130 GLU A CA 1
ATOM 965 C C . GLU A 1 130 ? 6.997 -9.665 3.825 1.00 84.56 130 GLU A C 1
ATOM 967 O O . GLU A 1 130 ? 6.401 -10.152 2.858 1.00 84.56 130 GLU A O 1
ATOM 972 N N . GLU A 1 131 ? 6.413 -9.551 5.016 1.00 87.69 131 GLU A N 1
ATOM 973 C CA . GLU A 1 131 ? 5.106 -10.126 5.314 1.00 87.69 131 GLU A CA 1
ATOM 974 C C . GLU A 1 131 ? 3.958 -9.217 4.875 1.00 87.69 131 GLU A C 1
ATOM 976 O O . GLU A 1 131 ? 3.877 -8.053 5.268 1.00 87.69 131 GLU A O 1
ATOM 981 N N . LEU A 1 132 ? 2.971 -9.799 4.191 1.00 90.25 132 LEU A N 1
ATOM 982 C CA . LEU A 1 132 ? 1.663 -9.174 4.011 1.00 90.25 132 LEU A CA 1
ATOM 983 C C . LEU A 1 132 ? 0.773 -9.574 5.187 1.00 90.25 132 LEU A C 1
ATOM 985 O O . LEU A 1 132 ? 0.388 -10.743 5.313 1.00 90.25 132 LEU A O 1
ATOM 989 N N . THR A 1 133 ? 0.439 -8.613 6.049 1.00 93.31 133 THR A N 1
ATOM 990 C CA . THR A 1 133 ? -0.275 -8.874 7.308 1.00 93.31 133 THR A CA 1
ATOM 991 C C . THR A 1 133 ? -1.645 -8.216 7.314 1.00 93.31 133 THR A C 1
ATOM 993 O O . THR A 1 133 ? -1.776 -7.016 7.098 1.00 93.31 133 THR A O 1
ATOM 996 N N . LEU A 1 134 ? -2.689 -8.988 7.606 1.00 94.06 134 LEU A N 1
ATOM 997 C CA . LEU A 1 134 ? -4.049 -8.488 7.746 1.00 94.06 134 LEU A CA 1
ATOM 998 C C . LEU A 1 134 ? -4.396 -8.304 9.219 1.00 94.06 134 LEU A C 1
ATOM 1000 O O . LEU A 1 134 ? -4.486 -9.280 9.965 1.00 94.06 134 LEU A O 1
ATOM 1004 N N . CYS A 1 135 ? -4.641 -7.062 9.622 1.00 93.75 135 CYS A N 1
ATOM 1005 C CA . CYS A 1 135 ? -5.037 -6.711 10.980 1.00 93.75 135 CYS A CA 1
ATOM 1006 C C . CYS A 1 135 ? -6.515 -6.296 11.043 1.00 93.75 135 CYS A C 1
ATOM 1008 O O . CYS A 1 135 ? -7.030 -5.625 10.144 1.00 93.75 135 CYS A O 1
ATOM 1010 N N . ALA A 1 136 ? -7.211 -6.710 12.104 1.00 94.06 136 ALA A N 1
ATOM 1011 C CA . ALA A 1 136 ? -8.628 -6.429 12.329 1.00 94.06 136 ALA A CA 1
ATOM 1012 C C . ALA A 1 136 ? -8.964 -6.293 13.823 1.00 94.06 136 ALA A C 1
ATOM 1014 O O . ALA A 1 136 ? -8.249 -6.795 14.694 1.00 94.06 136 ALA A O 1
ATOM 1015 N N . GLY A 1 137 ? -10.083 -5.622 14.115 1.00 93.44 137 GLY A N 1
ATOM 1016 C CA . GLY A 1 137 ? -10.547 -5.397 15.487 1.00 93.44 137 GLY A CA 1
ATOM 1017 C C . GLY A 1 137 ? -9.678 -4.386 16.229 1.00 93.44 137 GLY A C 1
ATOM 1018 O O . GLY A 1 137 ? -9.181 -4.679 17.313 1.00 93.44 137 GLY A O 1
ATOM 1019 N N . ARG A 1 138 ? -9.444 -3.222 15.610 1.00 93.06 138 ARG A N 1
ATOM 1020 C CA . ARG A 1 138 ? -8.689 -2.116 16.206 1.00 93.06 138 ARG A CA 1
ATOM 1021 C C . ARG A 1 138 ? -9.391 -1.619 17.475 1.00 93.06 138 ARG A C 1
ATOM 1023 O O . ARG A 1 138 ? -10.588 -1.342 17.435 1.00 93.06 138 ARG A O 1
ATOM 1030 N N . THR A 1 139 ? -8.651 -1.485 18.574 1.00 91.62 139 THR A N 1
ATOM 1031 C CA . THR A 1 139 ? -9.207 -1.036 19.862 1.00 91.62 139 THR A CA 1
ATOM 1032 C C . THR A 1 139 ? -9.262 0.495 19.970 1.00 91.62 139 THR A C 1
ATOM 1034 O O . THR A 1 139 ? -10.348 1.023 20.212 1.00 91.62 139 THR A O 1
ATOM 1037 N N . PRO A 1 140 ? -8.154 1.243 19.778 1.00 91.44 140 PRO A N 1
ATOM 1038 C CA . PRO A 1 140 ? -8.216 2.703 19.724 1.00 91.44 140 PRO A CA 1
ATOM 1039 C C . PRO A 1 140 ? -8.724 3.202 18.357 1.00 91.44 140 PRO A C 1
ATOM 1041 O O . PRO A 1 140 ? -8.542 2.535 17.334 1.00 91.44 140 PRO A O 1
ATOM 1044 N N . PRO A 1 141 ? -9.363 4.379 18.277 1.00 90.88 141 PRO A N 1
ATOM 1045 C CA . PRO A 1 141 ? -9.680 5.000 16.996 1.00 90.88 141 PRO A CA 1
ATOM 1046 C C . PRO A 1 141 ? -8.396 5.362 16.236 1.00 90.88 141 PRO A C 1
ATOM 1048 O O . PRO A 1 141 ? -7.352 5.616 16.831 1.00 90.88 141 PRO A O 1
ATOM 1051 N N . TRP A 1 142 ? -8.476 5.432 14.904 1.00 90.75 142 TRP A N 1
ATOM 1052 C CA . TRP A 1 142 ? -7.319 5.822 14.093 1.00 90.75 142 TRP A CA 1
ATOM 1053 C C . TRP A 1 142 ? -6.768 7.195 14.469 1.00 90.75 142 TRP A C 1
ATOM 1055 O O . TRP A 1 142 ? -5.562 7.363 14.430 1.00 90.75 142 TRP A O 1
ATOM 1065 N N . ALA A 1 143 ? -7.612 8.139 14.890 1.00 90.19 143 ALA A N 1
ATOM 1066 C CA . ALA A 1 143 ? -7.170 9.463 15.331 1.00 90.19 143 ALA A CA 1
ATOM 1067 C C . ALA A 1 143 ? -6.142 9.417 16.480 1.00 90.19 143 ALA A C 1
ATOM 1069 O O . ALA A 1 143 ? -5.291 10.298 16.554 1.00 90.19 143 ALA A O 1
ATOM 1070 N N . ASP A 1 144 ? -6.189 8.381 17.322 1.00 90.38 144 ASP A N 1
ATOM 1071 C CA . ASP A 1 144 ? -5.246 8.207 18.430 1.00 90.38 144 ASP A CA 1
ATOM 1072 C C . ASP A 1 144 ? -3.975 7.466 17.986 1.00 90.38 144 ASP A C 1
ATOM 1074 O O . ASP A 1 144 ? -2.905 7.695 18.537 1.00 90.38 144 ASP A O 1
ATOM 1078 N N . LEU A 1 145 ? -4.072 6.578 16.989 1.00 88.31 145 LEU A N 1
ATOM 1079 C CA . LEU A 1 145 ? -2.922 5.824 16.467 1.00 88.31 145 LEU A CA 1
ATOM 1080 C C . LEU A 1 145 ? -2.112 6.591 15.421 1.00 88.31 145 LEU A C 1
ATOM 1082 O O . LEU A 1 145 ? -0.898 6.444 15.363 1.00 88.31 145 LEU A O 1
ATOM 1086 N N . TRP A 1 146 ? -2.783 7.365 14.569 1.00 90.12 146 TRP A N 1
ATOM 1087 C CA . TRP A 1 146 ? -2.201 7.995 13.382 1.00 90.12 146 TRP A CA 1
ATOM 1088 C C . TRP A 1 146 ? -1.001 8.906 13.680 1.00 90.12 146 TRP A C 1
ATOM 1090 O O . TRP A 1 146 ? -0.028 8.828 12.941 1.00 90.12 146 TRP A O 1
ATOM 1100 N N . PRO A 1 147 ? -0.981 9.697 14.774 1.00 88.62 147 PRO A N 1
ATOM 1101 C CA . PRO A 1 147 ? 0.185 10.513 15.132 1.00 88.62 147 PRO A CA 1
ATOM 1102 C C . PRO A 1 147 ? 1.443 9.718 15.526 1.00 88.62 147 PRO A C 1
ATOM 1104 O O . PRO A 1 147 ? 2.477 10.324 15.806 1.00 88.62 147 PRO A O 1
ATOM 1107 N N . HIS A 1 148 ? 1.348 8.390 15.629 1.00 83.81 148 HIS A N 1
ATOM 1108 C CA . HIS A 1 148 ? 2.426 7.493 16.056 1.00 83.81 148 HIS A CA 1
ATOM 1109 C C . HIS A 1 148 ? 2.923 6.561 14.940 1.00 83.81 148 HIS A C 1
ATOM 1111 O O . HIS A 1 148 ? 3.678 5.630 15.231 1.00 83.81 148 HIS A O 1
ATOM 1117 N N . LEU A 1 149 ? 2.476 6.792 13.703 1.00 80.31 149 LEU A N 1
ATOM 1118 C CA . LEU A 1 149 ? 2.872 6.064 12.498 1.00 80.31 149 LEU A CA 1
ATOM 1119 C C . LEU A 1 149 ? 3.932 6.807 11.679 1.00 80.31 149 LEU A C 1
ATOM 1121 O O . LEU A 1 149 ? 4.052 8.041 11.841 1.00 80.31 149 LEU A O 1
#

Radius of gyration: 21.03 Å; chains: 1; bounding box: 40×29×70 Å